Protein AF-S4PCT2-F1 (afdb_monomer_lite)

Sequence (163 aa):
MPNFVAVKIGQFPVPDKIWSVIVGDSVETFCTNFEKMLSNFESKFPCLAQELNIANYIDRWHTLLYIHEADENINMRAYDKSKVYLNHCDEYLSLEIPGLAEKRPSLIIGDKVLVTDTWSSDSPPFEGYIHAVRGNFILMKFNSLFHESYGGSDVSIQFHTSR

Secondary structure (DSSP, 8-state):
------PPPPP-PPPHHHHHHHHTTSTT-SSS-HHHHHHHHHHH-HHHHSPP-TTTHHHHHHHHHHHHHHHHHHHHHTT-EEEEPPEEETTEEEEE-TTTTT-SSPP-TT-EEEEEESS-TTSPPEEEEEEEEETTEEEEEE-HHHHHH--S--EEEEEE---

Foldseek 3Di:
DDDDDDDDDDDLPQDVLLVCLQCPPHNPPNPDCPPSSVVSCCVSQVLCVDDDDPVSPVVNVSSVVSNVVVVLQVQQQVQWDFFDWWDDDPQWTKDFAPCQVPDPPHQDWFKKKWKAAPVCPPDHTWIWTFHDDDGRMTTIHTPVVCVVPRPGHTIIMGIGDDD

InterPro domains:
  IPR049080 Helicase MOV-10-like, beta-barrel domain [PF21634] (79-151)

Structure (mmCIF, N/CA/C/O backbone):
data_AF-S4PCT2-F1
#
_entry.id   AF-S4PCT2-F1
#
loop_
_atom_site.group_PDB
_atom_site.id
_atom_site.type_symbol
_atom_site.label_atom_id
_atom_site.label_alt_id
_atom_site.label_comp_id
_atom_site.label_asym_id
_atom_site.label_entity_id
_atom_site.label_seq_id
_atom_site.pdbx_PDB_ins_code
_atom_site.Cartn_x
_atom_site.Cartn_y
_atom_site.Cartn_z
_atom_site.occupancy
_atom_site.B_iso_or_equiv
_atom_site.auth_seq_id
_atom_site.auth_comp_id
_atom_site.auth_asym_id
_atom_site.auth_atom_id
_atom_site.pdbx_PDB_model_num
ATOM 1 N N . MET A 1 1 ? -28.973 -16.099 -13.493 1.00 48.50 1 MET A N 1
ATOM 2 C CA . MET A 1 1 ? -27.735 -15.907 -12.707 1.00 48.50 1 MET A CA 1
ATOM 3 C C . MET A 1 1 ? -27.909 -14.644 -11.877 1.00 48.50 1 MET A C 1
ATOM 5 O O . MET A 1 1 ? -28.477 -13.702 -12.422 1.00 48.50 1 MET A O 1
ATOM 9 N N . PRO A 1 2 ? -27.534 -14.614 -10.588 1.00 56.34 2 PRO A N 1
ATOM 10 C CA . PRO A 1 2 ? -27.620 -13.392 -9.793 1.00 56.34 2 PRO A CA 1
ATOM 11 C C . PRO A 1 2 ? -26.683 -12.334 -10.383 1.00 56.34 2 PRO A C 1
ATOM 13 O O . PRO A 1 2 ? -25.545 -12.643 -10.732 1.00 56.34 2 PRO A O 1
ATOM 16 N N . ASN A 1 3 ? -27.175 -11.106 -10.520 1.00 64.50 3 ASN A N 1
ATOM 17 C CA . ASN A 1 3 ? -26.427 -9.990 -11.086 1.00 64.50 3 ASN A CA 1
ATOM 18 C C . ASN A 1 3 ? -25.700 -9.273 -9.938 1.00 64.50 3 ASN A C 1
ATOM 20 O O . ASN A 1 3 ? -26.247 -8.361 -9.321 1.00 64.50 3 ASN A O 1
ATOM 24 N N . PHE A 1 4 ? -24.512 -9.756 -9.571 1.00 69.81 4 PHE A N 1
ATOM 25 C CA . PHE A 1 4 ? -23.705 -9.112 -8.537 1.00 69.81 4 PHE A CA 1
ATOM 26 C C . PHE A 1 4 ? -23.084 -7.836 -9.104 1.00 69.81 4 PHE A C 1
ATOM 28 O O . PHE A 1 4 ? -22.283 -7.883 -10.034 1.00 69.81 4 PHE A O 1
ATOM 35 N N . VAL A 1 5 ? -23.460 -6.692 -8.537 1.00 68.31 5 VAL A N 1
ATOM 36 C CA . VAL A 1 5 ? -22.804 -5.413 -8.809 1.00 68.31 5 VAL A CA 1
ATOM 37 C C . VAL A 1 5 ? -21.645 -5.287 -7.831 1.00 68.31 5 VAL A C 1
ATOM 39 O O . VAL A 1 5 ? -21.854 -5.326 -6.620 1.00 68.31 5 VAL A O 1
ATOM 42 N N . ALA A 1 6 ? -20.424 -5.156 -8.345 1.00 68.06 6 ALA A N 1
ATOM 43 C CA . ALA A 1 6 ? -19.267 -4.868 -7.510 1.00 68.06 6 ALA A CA 1
ATOM 44 C C . ALA A 1 6 ? -19.451 -3.482 -6.871 1.00 68.06 6 ALA A C 1
ATOM 46 O O . ALA A 1 6 ? -19.386 -2.460 -7.554 1.00 68.06 6 ALA A O 1
ATOM 47 N N . VAL A 1 7 ? -19.717 -3.451 -5.566 1.00 68.31 7 VAL A N 1
ATOM 48 C CA . VAL A 1 7 ? -19.776 -2.211 -4.789 1.00 68.31 7 VAL A CA 1
ATOM 49 C C . VAL A 1 7 ? -18.379 -1.938 -4.257 1.00 68.31 7 VAL A C 1
ATOM 51 O O . VAL A 1 7 ? -17.846 -2.723 -3.473 1.00 68.31 7 VAL A O 1
ATOM 54 N N . LYS A 1 8 ? -17.785 -0.821 -4.682 1.00 64.06 8 LYS A N 1
ATOM 55 C CA . LYS A 1 8 ? -16.564 -0.314 -4.059 1.00 64.06 8 LYS A CA 1
ATOM 56 C C . LYS A 1 8 ? -16.913 0.193 -2.665 1.00 64.06 8 LYS A C 1
ATOM 58 O O . LYS A 1 8 ? -17.782 1.052 -2.517 1.00 64.06 8 LYS A O 1
ATOM 63 N N . ILE A 1 9 ? -16.272 -0.374 -1.650 1.00 66.75 9 ILE A N 1
ATOM 64 C CA . ILE A 1 9 ? -16.357 0.145 -0.285 1.00 66.75 9 ILE A CA 1
ATOM 65 C C . ILE A 1 9 ? -15.703 1.535 -0.304 1.00 66.75 9 ILE A C 1
ATOM 67 O O . ILE A 1 9 ? -14.671 1.713 -0.943 1.00 66.75 9 ILE A O 1
ATOM 71 N N . GLY A 1 10 ? -16.330 2.528 0.332 1.00 65.12 10 GLY A N 1
ATOM 72 C CA . GLY A 1 10 ? -15.778 3.884 0.392 1.00 65.12 10 GLY A CA 1
ATOM 73 C C . GLY A 1 10 ? -14.431 3.927 1.117 1.00 65.12 10 GLY A C 1
ATOM 74 O O . GLY A 1 10 ? -14.138 3.062 1.940 1.00 65.12 10 GLY A O 1
ATOM 75 N N . GLN A 1 11 ? -13.623 4.948 0.832 1.00 68.19 11 GLN A N 1
ATOM 76 C CA . GLN A 1 11 ? -12.374 5.179 1.557 1.00 68.19 11 GLN A CA 1
ATOM 77 C C . GLN A 1 11 ? -12.678 5.616 2.994 1.00 68.19 11 GLN A C 1
ATOM 79 O O . GLN A 1 11 ? -13.457 6.547 3.212 1.00 68.19 11 GLN A O 1
ATOM 84 N N . PHE A 1 12 ? -12.056 4.953 3.970 1.00 75.25 12 PHE A N 1
ATOM 85 C CA . PHE A 1 12 ? -12.169 5.290 5.389 1.00 75.25 12 PHE A CA 1
ATOM 86 C C . PHE A 1 12 ? -10.853 5.904 5.872 1.00 75.25 12 PHE A C 1
ATOM 88 O O . PHE A 1 12 ? -9.988 5.173 6.348 1.00 75.25 12 PHE A O 1
ATOM 95 N N . PRO A 1 13 ? -10.662 7.233 5.758 1.00 80.00 13 PRO A N 1
ATOM 96 C CA . PRO A 1 13 ? -9.418 7.860 6.184 1.00 80.00 13 PRO A CA 1
ATOM 97 C C . PRO A 1 13 ? -9.186 7.581 7.669 1.00 80.00 13 PRO A C 1
ATOM 99 O O . PRO A 1 13 ? -9.999 7.949 8.520 1.00 80.00 13 PRO A O 1
ATOM 102 N N . VAL A 1 14 ? -8.081 6.899 7.962 1.00 84.25 14 VAL A N 1
ATOM 103 C CA . VAL A 1 14 ? -7.721 6.490 9.318 1.00 84.25 14 VAL A CA 1
ATOM 104 C C . VAL A 1 14 ? -7.437 7.737 10.161 1.00 84.25 14 VAL A C 1
ATOM 106 O O . VAL A 1 14 ? -6.519 8.489 9.830 1.00 84.25 14 VAL A O 1
ATOM 109 N N . PRO A 1 15 ? -8.177 7.970 11.260 1.00 87.50 15 PRO A N 1
ATOM 110 C CA . PRO A 1 15 ? -7.944 9.120 12.126 1.00 87.50 15 PRO A CA 1
ATOM 111 C C . PRO A 1 15 ? -6.572 9.073 12.815 1.00 87.50 15 PRO A C 1
ATOM 113 O O . PRO A 1 15 ? -6.160 8.013 13.288 1.00 87.50 15 PRO A O 1
ATOM 116 N N . ASP A 1 16 ? -5.933 10.229 13.019 1.00 86.38 16 ASP A N 1
ATOM 117 C CA . ASP A 1 16 ? -4.607 10.348 13.665 1.00 86.38 16 ASP A CA 1
ATOM 118 C C . ASP A 1 16 ? -4.523 9.663 15.034 1.00 86.38 16 ASP A C 1
ATOM 120 O O . ASP A 1 16 ? -3.498 9.099 15.410 1.00 86.38 16 ASP A O 1
ATOM 124 N N . LYS A 1 17 ? -5.630 9.653 15.785 1.00 86.19 17 LYS A N 1
ATOM 125 C CA . LYS A 1 17 ? -5.720 8.948 17.070 1.00 86.19 17 LYS A CA 1
ATOM 126 C C . LYS A 1 17 ? -5.415 7.450 16.947 1.00 86.19 17 LYS A C 1
ATOM 128 O O . LYS A 1 17 ? -4.801 6.906 17.859 1.00 86.19 17 LYS A O 1
ATOM 133 N N . ILE A 1 18 ? -5.799 6.807 15.842 1.00 85.88 18 ILE A N 1
ATOM 134 C CA . ILE A 1 18 ? -5.513 5.393 15.563 1.00 85.88 18 ILE A CA 1
ATOM 135 C C . ILE A 1 18 ? -4.027 5.240 15.233 1.00 85.88 18 ILE A C 1
ATOM 137 O O . ILE A 1 18 ? -3.341 4.459 15.889 1.00 85.88 18 ILE A O 1
ATOM 141 N N . TRP A 1 19 ? -3.496 6.068 14.326 1.00 85.12 19 TRP A N 1
ATOM 142 C CA . TRP A 1 19 ? -2.068 6.071 13.986 1.00 85.12 19 TRP A CA 1
ATOM 143 C C . TRP A 1 19 ? -1.166 6.291 15.199 1.00 85.12 19 TRP A C 1
ATOM 145 O O . TRP A 1 19 ? -0.174 5.587 15.352 1.00 85.12 19 TRP A O 1
ATOM 155 N N . SER A 1 20 ? -1.545 7.189 16.112 1.00 84.12 20 SER A N 1
ATOM 156 C CA . SER A 1 20 ? -0.783 7.454 17.339 1.00 84.12 20 SER A CA 1
ATOM 157 C C . SER A 1 20 ? -0.649 6.229 18.249 1.00 84.12 20 SER A C 1
ATOM 159 O O . SER A 1 20 ? 0.315 6.119 18.999 1.00 84.12 20 SER A O 1
ATOM 161 N N . VAL A 1 21 ? -1.628 5.318 18.225 1.00 83.88 21 VAL A N 1
ATOM 162 C CA . VAL A 1 21 ? -1.573 4.073 19.006 1.00 83.88 21 VAL A CA 1
ATOM 163 C C . VAL A 1 21 ? -0.729 3.030 18.292 1.00 83.88 21 VAL A C 1
ATOM 165 O O . VAL A 1 21 ? 0.026 2.313 18.942 1.00 83.88 21 VAL A O 1
ATOM 168 N N . ILE A 1 22 ? -0.861 2.963 16.969 1.00 79.31 22 ILE A N 1
ATOM 169 C CA . ILE A 1 22 ? -0.212 1.961 16.130 1.00 79.31 22 ILE A CA 1
ATOM 170 C C . ILE A 1 22 ? 1.294 2.225 15.988 1.00 79.31 22 ILE A C 1
ATOM 172 O O . ILE A 1 22 ? 2.093 1.312 16.161 1.00 79.31 22 ILE A O 1
ATOM 176 N N . VAL A 1 23 ? 1.688 3.466 15.694 1.00 75.50 23 VAL A N 1
ATOM 177 C CA . VAL A 1 23 ? 3.097 3.851 15.493 1.00 75.50 23 VAL A CA 1
ATOM 178 C C . VAL A 1 23 ? 3.848 3.943 16.828 1.00 75.50 23 VAL A C 1
ATOM 180 O O . VAL A 1 23 ? 5.052 3.706 16.877 1.00 75.50 23 VAL A O 1
ATOM 183 N N . GLY A 1 24 ? 3.143 4.241 17.927 1.00 68.00 24 GLY A N 1
ATOM 184 C CA . GLY A 1 24 ? 3.758 4.473 19.235 1.00 68.00 24 GLY A CA 1
ATOM 185 C C . GLY A 1 24 ? 4.787 5.616 19.217 1.00 68.00 24 GLY A C 1
ATOM 186 O O . GLY A 1 24 ? 4.738 6.490 18.356 1.00 68.00 24 GLY A O 1
ATOM 187 N N . ASP A 1 25 ? 5.730 5.594 20.167 1.00 59.50 25 ASP A N 1
ATOM 188 C CA . ASP A 1 25 ? 6.818 6.586 20.287 1.00 59.50 25 ASP A CA 1
ATOM 189 C C . ASP A 1 25 ? 8.097 6.196 19.509 1.00 59.50 25 ASP A C 1
ATOM 191 O O . ASP A 1 25 ? 9.062 6.960 19.476 1.00 59.50 25 ASP A O 1
ATOM 195 N N . SER A 1 26 ? 8.153 5.004 18.897 1.00 55.12 26 SER A N 1
ATOM 196 C CA . SER A 1 26 ? 9.326 4.540 18.144 1.00 55.12 26 SER A CA 1
ATOM 197 C C . SER A 1 26 ? 8.960 3.614 16.981 1.00 55.12 26 SER A C 1
ATOM 199 O O . SER A 1 26 ? 8.146 2.700 17.105 1.00 55.12 26 SER A O 1
ATOM 201 N N . VAL A 1 27 ? 9.648 3.820 15.855 1.00 52.06 27 VAL A N 1
ATOM 202 C CA . VAL A 1 27 ? 9.441 3.138 14.562 1.00 52.06 27 VAL A CA 1
ATOM 203 C C . VAL A 1 27 ? 9.698 1.616 14.631 1.00 52.06 27 VAL A C 1
ATOM 205 O O . VAL A 1 27 ? 9.264 0.874 13.757 1.00 52.06 27 VAL A O 1
ATOM 208 N N . GLU A 1 28 ? 10.342 1.117 15.693 1.00 49.44 28 GLU A N 1
ATOM 209 C CA . GLU A 1 28 ? 10.710 -0.301 15.870 1.00 49.44 28 GLU A CA 1
ATOM 210 C C . GLU A 1 28 ? 9.684 -1.154 16.650 1.00 49.44 28 GLU A C 1
ATOM 212 O O . GLU A 1 28 ? 9.893 -2.354 16.834 1.00 49.44 28 GLU A O 1
ATOM 217 N N . THR A 1 29 ? 8.556 -0.596 17.103 1.00 49.78 29 THR A N 1
ATOM 218 C CA . THR A 1 29 ? 7.624 -1.317 18.006 1.00 49.78 29 THR A CA 1
ATOM 219 C C . THR A 1 29 ? 6.482 -2.044 17.282 1.00 49.78 29 THR A C 1
ATOM 221 O O . THR A 1 29 ? 5.511 -2.459 17.908 1.00 49.78 29 THR A O 1
ATOM 224 N N . PHE A 1 30 ? 6.566 -2.244 15.967 1.00 52.22 30 PHE A N 1
ATOM 225 C CA . PHE A 1 30 ? 5.407 -2.722 15.205 1.00 52.22 30 PHE A CA 1
ATOM 226 C C . PHE A 1 30 ? 4.967 -4.164 15.511 1.00 52.22 30 PHE A C 1
ATOM 228 O O . PHE A 1 30 ? 3.820 -4.518 15.261 1.00 52.22 30 PHE A O 1
ATOM 235 N N . CYS A 1 31 ? 5.840 -4.990 16.101 1.00 51.91 31 CYS A N 1
ATOM 236 C CA . CYS A 1 31 ? 5.538 -6.409 16.336 1.00 51.91 31 CYS A CA 1
ATOM 237 C C . CYS A 1 31 ? 5.892 -6.930 17.735 1.00 51.91 31 CYS A C 1
ATOM 239 O O . CYS A 1 31 ? 5.535 -8.057 18.067 1.00 51.91 31 CYS A O 1
ATOM 241 N N . THR A 1 32 ? 6.610 -6.174 18.568 1.00 54.72 32 THR A N 1
ATOM 242 C CA . THR A 1 32 ? 7.230 -6.757 19.772 1.00 54.72 32 THR A CA 1
ATOM 243 C C . THR A 1 32 ? 6.342 -6.754 21.009 1.00 54.72 32 THR A C 1
ATOM 245 O O . THR A 1 32 ? 6.689 -7.421 21.981 1.00 54.72 32 THR A O 1
ATOM 248 N N . ASN A 1 33 ? 5.193 -6.065 21.010 1.00 71.25 33 ASN A N 1
ATOM 249 C CA . ASN A 1 33 ? 4.323 -6.074 22.187 1.00 71.25 33 ASN A CA 1
ATOM 250 C C . ASN A 1 33 ? 2.829 -5.882 21.865 1.00 71.25 33 ASN A C 1
ATOM 252 O O . ASN A 1 33 ? 2.238 -4.848 22.184 1.00 71.25 33 ASN A O 1
ATOM 256 N N . PHE A 1 34 ? 2.215 -6.893 21.239 1.00 74.62 34 PHE A N 1
ATOM 257 C CA . PHE A 1 34 ? 0.768 -6.946 20.971 1.00 74.62 34 PHE A CA 1
ATOM 258 C C . PHE A 1 34 ? -0.070 -6.609 22.217 1.00 74.62 34 PHE A C 1
ATOM 260 O O . PHE A 1 34 ? -1.036 -5.860 22.124 1.00 74.62 34 PHE A O 1
ATOM 267 N N . GLU A 1 35 ? 0.344 -7.071 23.399 1.00 79.06 35 GLU A N 1
ATOM 268 C CA . GLU A 1 35 ? -0.334 -6.786 24.673 1.00 79.06 35 GLU A CA 1
ATOM 269 C C . GLU A 1 35 ? -0.308 -5.291 25.037 1.00 79.06 35 GLU A C 1
ATOM 271 O O . GLU A 1 35 ? -1.305 -4.719 25.487 1.00 79.06 35 GLU A O 1
ATOM 276 N N . LYS A 1 36 ? 0.817 -4.611 24.788 1.00 78.94 36 LYS A N 1
ATOM 277 C CA . LYS A 1 36 ? 0.930 -3.159 24.991 1.00 78.94 36 LYS A CA 1
ATOM 278 C C . LYS A 1 36 ? 0.078 -2.384 23.985 1.00 78.94 36 LYS A C 1
ATOM 280 O O . LYS A 1 36 ? -0.557 -1.398 24.347 1.00 78.94 36 LYS A O 1
ATOM 285 N N . MET A 1 37 ? 0.044 -2.827 22.731 1.00 79.62 37 MET A N 1
ATOM 286 C CA . MET A 1 37 ? -0.807 -2.218 21.706 1.00 79.62 37 MET A CA 1
ATOM 287 C C . MET A 1 37 ? -2.288 -2.372 22.073 1.00 79.62 37 MET A C 1
ATOM 289 O O . MET A 1 37 ? -3.028 -1.389 22.061 1.00 79.62 37 MET A O 1
ATOM 293 N N . LEU A 1 38 ? -2.701 -3.580 22.467 1.00 82.44 38 LEU A N 1
ATOM 294 C CA . LEU A 1 38 ? -4.072 -3.885 22.860 1.00 82.44 38 LEU A CA 1
ATOM 295 C C . LEU A 1 38 ? -4.504 -3.051 24.071 1.00 82.44 38 LEU A C 1
ATOM 297 O O . LEU A 1 38 ? -5.539 -2.393 24.012 1.00 82.44 38 LEU A O 1
ATOM 301 N N . SER A 1 39 ? -3.677 -2.978 25.116 1.00 83.75 39 SER A N 1
ATOM 302 C CA . SER A 1 39 ? -3.986 -2.157 26.297 1.00 83.75 39 SER A CA 1
ATOM 303 C C . SER A 1 39 ? -4.064 -0.655 25.977 1.00 83.75 39 SER A C 1
ATOM 305 O O . SER A 1 39 ? -4.932 0.046 26.502 1.00 83.75 39 SER A O 1
ATOM 307 N N . ASN A 1 40 ? -3.236 -0.146 25.055 1.00 85.06 40 ASN A N 1
ATOM 308 C CA . ASN A 1 40 ? -3.355 1.230 24.563 1.00 85.06 40 ASN A CA 1
ATOM 309 C C . ASN A 1 40 ? -4.673 1.467 23.807 1.00 85.06 40 ASN A C 1
ATOM 311 O O . ASN A 1 40 ? -5.285 2.529 23.962 1.00 85.06 40 ASN A O 1
ATOM 315 N N . PHE A 1 41 ? -5.114 0.500 22.996 1.00 87.06 41 PHE A N 1
ATOM 316 C CA . PHE A 1 41 ? -6.396 0.579 22.297 1.00 87.06 41 PHE A CA 1
ATOM 317 C C . PHE A 1 41 ? -7.576 0.534 23.259 1.00 87.06 41 PHE A C 1
ATOM 319 O O . PHE A 1 41 ? -8.465 1.369 23.137 1.00 87.06 41 PHE A O 1
ATOM 326 N N . GLU A 1 42 ? -7.575 -0.367 24.236 1.00 86.81 42 GLU A N 1
ATOM 327 C CA . GLU A 1 42 ? -8.637 -0.448 25.245 1.00 86.81 42 GLU A CA 1
ATOM 328 C C . GLU A 1 42 ? -8.733 0.839 26.076 1.00 86.81 42 GLU A C 1
ATOM 330 O O . GLU A 1 42 ? -9.832 1.331 26.334 1.00 86.81 42 GLU A O 1
ATOM 335 N N . SER A 1 43 ? -7.586 1.431 26.426 1.00 87.06 43 SER A N 1
ATOM 336 C CA . SER A 1 43 ? -7.512 2.695 27.166 1.00 87.06 43 SER A CA 1
ATOM 337 C C . SER A 1 43 ? -8.039 3.889 26.357 1.00 87.06 43 SER A C 1
ATOM 339 O O . SER A 1 43 ? -8.841 4.679 26.859 1.00 87.06 43 SER A O 1
ATOM 341 N N . LYS A 1 44 ? -7.630 4.031 25.086 1.00 87.19 44 LYS A N 1
ATOM 342 C CA . LYS A 1 44 ? -8.050 5.166 24.239 1.00 87.19 44 LYS A CA 1
ATOM 343 C C . LYS A 1 44 ? -9.418 4.975 23.576 1.00 87.19 44 LYS A C 1
ATOM 345 O O . LYS A 1 44 ? -10.054 5.966 23.217 1.00 87.19 44 LYS A O 1
ATOM 350 N N . PHE A 1 45 ? -9.872 3.734 23.405 1.00 89.62 45 PHE A N 1
ATOM 351 C CA . PHE A 1 45 ? -11.123 3.376 22.732 1.00 89.62 45 PHE A CA 1
ATOM 352 C C . PHE A 1 45 ? -11.945 2.396 23.584 1.00 89.62 45 PHE A C 1
ATOM 354 O O . PHE A 1 45 ? -12.018 1.202 23.278 1.00 89.62 45 PHE A O 1
ATOM 361 N N . PRO A 1 46 ? -12.653 2.893 24.617 1.00 88.75 46 PRO A N 1
ATOM 362 C CA . PRO A 1 46 ? -13.458 2.051 25.506 1.00 88.75 46 PRO A CA 1
ATOM 363 C C . PRO A 1 46 ? -14.532 1.215 24.789 1.00 88.75 46 PRO A C 1
ATOM 365 O O . PRO A 1 46 ? -14.937 0.168 25.290 1.00 88.75 46 PRO A O 1
ATOM 368 N N . CYS A 1 47 ? -14.979 1.635 23.597 1.00 89.12 47 CYS A N 1
ATOM 369 C CA . CYS A 1 47 ? -15.943 0.898 22.772 1.00 89.12 47 CYS A CA 1
ATOM 370 C C . CYS A 1 47 ? -15.449 -0.498 22.342 1.00 89.12 47 CYS A C 1
ATOM 372 O O . CYS A 1 47 ? -16.270 -1.364 22.025 1.00 89.12 47 CYS A O 1
ATOM 374 N N . LEU A 1 48 ? -14.130 -0.734 22.346 1.00 89.25 48 LEU A N 1
ATOM 375 C CA . LEU A 1 48 ? -13.529 -2.034 22.038 1.00 89.25 48 LEU A CA 1
ATOM 376 C C . LEU A 1 48 ? -13.587 -3.004 23.230 1.00 89.25 48 LEU A C 1
ATOM 378 O O . LEU A 1 48 ? -13.803 -4.198 23.022 1.00 89.25 48 LEU A O 1
ATOM 382 N N . ALA A 1 49 ? -13.452 -2.492 24.458 1.00 88.81 49 ALA A N 1
ATOM 383 C CA . ALA A 1 49 ? -13.429 -3.291 25.687 1.00 88.81 49 ALA A CA 1
ATOM 384 C C . ALA A 1 49 ? -14.832 -3.600 26.246 1.00 88.81 49 ALA A C 1
ATOM 386 O O . ALA A 1 49 ? -15.031 -4.601 26.928 1.00 88.81 49 ALA A O 1
ATOM 387 N N . GLN A 1 50 ? -15.820 -2.745 25.969 1.00 89.75 50 GLN A N 1
ATOM 388 C CA . GLN A 1 50 ? -17.203 -2.936 26.419 1.00 89.75 50 GLN A CA 1
ATOM 389 C C . GLN A 1 50 ? -17.918 -4.058 25.651 1.00 89.75 50 GLN A C 1
ATOM 391 O O . GLN A 1 50 ? -17.547 -4.382 24.525 1.00 89.75 50 GLN A O 1
ATOM 396 N N . GLU A 1 51 ? -18.994 -4.617 26.208 1.00 91.88 51 GLU A N 1
ATOM 397 C CA . GLU A 1 51 ? -19.878 -5.511 25.449 1.00 91.88 51 GLU A CA 1
ATOM 398 C C . GLU A 1 51 ? -20.594 -4.753 24.322 1.00 91.88 51 GLU A C 1
ATOM 400 O O . GLU A 1 51 ? -21.013 -3.602 24.489 1.00 91.88 51 GLU A O 1
ATOM 405 N N . LEU A 1 52 ? -20.739 -5.401 23.162 1.00 91.12 52 LEU A N 1
ATOM 406 C CA . LEU A 1 52 ? -21.398 -4.816 21.997 1.00 91.12 52 LEU A CA 1
ATOM 407 C C . LEU A 1 52 ? -22.887 -4.591 22.282 1.00 91.12 52 LEU A C 1
ATOM 409 O O . LEU A 1 52 ? -23.630 -5.523 22.581 1.00 91.12 52 LEU A O 1
ATOM 413 N N . ASN A 1 53 ? -23.332 -3.353 22.125 1.00 92.44 53 ASN A N 1
ATOM 414 C CA . ASN A 1 53 ? -24.723 -2.947 22.238 1.00 92.44 53 ASN A CA 1
ATOM 415 C C . ASN A 1 53 ? -25.056 -1.909 21.157 1.00 92.44 53 ASN A C 1
ATOM 417 O O . ASN A 1 53 ? -24.184 -1.418 20.445 1.00 92.44 53 ASN A O 1
ATOM 421 N N . ILE A 1 54 ? -26.335 -1.562 21.024 1.00 93.38 54 ILE A N 1
ATOM 422 C CA . ILE A 1 54 ? -26.802 -0.647 19.971 1.00 93.38 54 ILE A CA 1
ATOM 423 C C . ILE A 1 54 ? -26.138 0.736 20.083 1.00 93.38 54 ILE A C 1
ATOM 425 O O . ILE A 1 54 ? -25.858 1.354 19.060 1.00 93.38 54 ILE A O 1
ATOM 429 N N . ALA A 1 55 ? -25.844 1.205 21.300 1.00 92.19 55 ALA A N 1
ATOM 430 C CA . ALA A 1 55 ? -25.249 2.520 21.520 1.00 92.19 55 ALA A CA 1
ATOM 431 C C . ALA A 1 55 ? -23.762 2.579 21.134 1.00 92.19 55 ALA A C 1
ATOM 433 O O . ALA A 1 55 ? -23.316 3.618 20.663 1.00 92.19 55 ALA A O 1
ATOM 434 N N . ASN A 1 56 ? -23.005 1.483 21.285 1.00 92.00 56 ASN A N 1
ATOM 435 C CA . ASN A 1 56 ? -21.581 1.434 20.922 1.00 92.00 56 ASN A CA 1
ATOM 436 C C . ASN A 1 56 ? -21.291 0.718 19.592 1.00 92.00 56 ASN A C 1
ATOM 438 O O . ASN A 1 56 ? -20.131 0.635 19.191 1.00 92.00 56 ASN A O 1
ATOM 442 N N . TYR A 1 57 ? -22.322 0.226 18.896 1.00 92.62 57 TYR A N 1
ATOM 443 C CA . TYR A 1 57 ? -22.180 -0.519 17.645 1.00 92.62 57 TYR A CA 1
ATOM 444 C C . TYR A 1 57 ? -21.384 0.261 16.597 1.00 92.62 57 TYR A C 1
ATOM 446 O O . TYR A 1 57 ? -20.383 -0.238 16.084 1.00 92.62 57 TYR A O 1
ATOM 454 N N . ILE A 1 58 ? -21.808 1.494 16.304 1.00 91.38 58 ILE A N 1
ATOM 455 C CA . ILE A 1 58 ? -21.172 2.340 15.287 1.00 91.38 58 ILE A CA 1
ATOM 456 C C . ILE A 1 58 ? -19.716 2.596 15.680 1.00 91.38 58 ILE A C 1
ATOM 458 O O . ILE A 1 58 ? -18.808 2.278 14.916 1.00 91.38 58 ILE A O 1
ATOM 462 N N . ASP A 1 59 ? -19.478 3.086 16.895 1.00 90.81 59 ASP A N 1
ATOM 463 C CA . ASP A 1 59 ? -18.134 3.446 17.344 1.00 90.81 59 ASP A CA 1
ATOM 464 C C . ASP A 1 59 ? -17.178 2.254 17.358 1.00 90.81 59 ASP A C 1
ATOM 466 O O . ASP A 1 59 ? -16.021 2.389 16.950 1.00 90.81 59 ASP A O 1
ATOM 470 N N . ARG A 1 60 ? -17.644 1.075 17.785 1.00 92.06 60 ARG A N 1
ATOM 471 C CA . ARG A 1 60 ? -16.827 -0.142 17.802 1.00 92.06 60 ARG A CA 1
ATOM 472 C C . ARG A 1 60 ? -16.451 -0.566 16.385 1.00 92.06 60 ARG A C 1
ATOM 474 O O . ARG A 1 60 ? -15.269 -0.749 16.106 1.00 92.06 60 ARG A O 1
ATOM 481 N N . TRP A 1 61 ? -17.428 -0.697 15.487 1.00 91.25 61 TRP A N 1
ATOM 482 C CA . TRP A 1 61 ? -17.172 -1.165 14.122 1.00 91.25 61 TRP A CA 1
ATOM 483 C C . TRP A 1 61 ? -16.374 -0.162 13.291 1.00 91.25 61 TRP A C 1
ATOM 485 O O . TRP A 1 61 ? -15.479 -0.580 12.561 1.00 91.25 61 TRP A O 1
ATOM 495 N N . HIS A 1 62 ? -16.611 1.143 13.445 1.00 91.12 62 HIS A N 1
ATOM 496 C CA . HIS A 1 62 ? -15.767 2.162 12.816 1.00 91.12 62 HIS A CA 1
ATOM 497 C C . HIS A 1 62 ? -14.331 2.103 13.343 1.00 91.12 62 HIS A C 1
ATOM 499 O O . HIS A 1 62 ? -13.395 2.169 12.554 1.00 91.12 62 HIS A O 1
ATOM 505 N N . THR A 1 63 ? -14.139 1.932 14.655 1.00 90.94 63 THR A N 1
ATOM 506 C CA . THR A 1 63 ? -12.792 1.802 15.233 1.00 90.94 63 THR A CA 1
ATOM 507 C C . THR A 1 63 ? -12.068 0.576 14.679 1.00 90.94 63 THR A C 1
ATOM 509 O O . THR A 1 63 ? -10.924 0.697 14.248 1.00 90.94 63 THR A O 1
ATOM 512 N N . LEU A 1 64 ? -12.738 -0.579 14.613 1.00 90.62 64 LEU A N 1
ATOM 513 C CA . LEU A 1 64 ? -12.181 -1.797 14.014 1.00 90.62 64 LEU A CA 1
ATOM 514 C C . LEU A 1 64 ? -11.861 -1.621 12.523 1.00 90.62 64 LEU A C 1
ATOM 516 O O . LEU A 1 64 ? -10.807 -2.066 12.076 1.00 90.62 64 LEU A O 1
ATOM 520 N N . LEU A 1 65 ? -12.726 -0.934 11.770 1.00 90.88 65 LEU A N 1
ATOM 521 C CA . LEU A 1 65 ? -12.468 -0.595 10.369 1.00 90.88 65 LEU A CA 1
ATOM 522 C C . LEU A 1 65 ? -11.220 0.277 10.218 1.00 90.88 65 LEU A C 1
ATOM 524 O O . LEU A 1 65 ? -10.385 -0.020 9.373 1.00 90.88 65 LEU A O 1
ATOM 528 N N . TYR A 1 66 ? -11.047 1.307 11.050 1.00 90.44 66 TYR A N 1
ATOM 529 C CA . TYR A 1 66 ? -9.849 2.148 10.993 1.00 90.44 66 TYR A CA 1
ATOM 530 C C . TYR A 1 66 ? -8.572 1.383 11.350 1.00 90.44 66 TYR A C 1
ATOM 532 O O . TYR A 1 66 ? -7.531 1.638 10.752 1.00 90.44 66 TYR A O 1
ATOM 540 N N . ILE A 1 67 ? -8.637 0.455 12.311 1.00 87.88 67 ILE A N 1
ATOM 541 C CA . ILE A 1 67 ? -7.498 -0.406 12.662 1.00 87.88 67 ILE A CA 1
ATOM 542 C C . ILE A 1 67 ? -7.119 -1.289 11.470 1.00 87.88 67 ILE A C 1
ATOM 544 O O . ILE A 1 67 ? -5.946 -1.366 11.117 1.00 87.88 67 ILE A O 1
ATOM 548 N N . HIS A 1 68 ? -8.108 -1.913 10.831 1.00 87.31 68 HIS A N 1
ATOM 549 C CA . HIS A 1 68 ? -7.894 -2.733 9.643 1.00 87.31 68 HIS A CA 1
ATOM 550 C C . HIS A 1 68 ? -7.303 -1.920 8.484 1.00 87.31 68 HIS A C 1
ATOM 552 O O . HIS A 1 68 ? -6.322 -2.331 7.877 1.00 87.31 68 HIS A O 1
ATOM 558 N N . GLU A 1 69 ? -7.858 -0.742 8.207 1.00 86.44 69 GLU A N 1
ATOM 559 C CA . GLU A 1 69 ? -7.361 0.144 7.152 1.00 86.44 69 GLU A CA 1
ATOM 560 C C . GLU A 1 69 ? -5.917 0.598 7.422 1.00 86.44 69 GLU A C 1
ATOM 562 O O . GLU A 1 69 ? -5.106 0.708 6.503 1.00 86.44 69 GLU A O 1
ATOM 567 N N . ALA A 1 70 ? -5.561 0.841 8.686 1.00 85.50 70 ALA A N 1
ATOM 568 C CA . ALA A 1 70 ? -4.187 1.150 9.048 1.00 85.50 70 ALA A CA 1
ATOM 569 C C . ALA A 1 70 ? -3.262 -0.033 8.741 1.00 85.50 70 ALA A C 1
ATOM 571 O O . ALA A 1 70 ? -2.276 0.152 8.028 1.00 85.50 70 ALA A O 1
ATOM 572 N N . ASP A 1 71 ? -3.603 -1.231 9.230 1.00 83.94 71 ASP A N 1
ATOM 573 C CA . ASP A 1 71 ? -2.835 -2.464 9.013 1.00 83.94 71 ASP A CA 1
ATOM 574 C C . ASP A 1 71 ? -2.612 -2.745 7.521 1.00 83.94 71 ASP A C 1
ATOM 576 O O . ASP A 1 71 ? -1.483 -2.981 7.091 1.00 83.94 71 ASP A O 1
ATOM 580 N N . GLU A 1 72 ? -3.654 -2.614 6.698 1.00 82.62 72 GLU A N 1
ATOM 581 C CA . GLU A 1 72 ? -3.526 -2.740 5.245 1.00 82.62 72 GLU A CA 1
ATOM 582 C C . GLU A 1 72 ? -2.551 -1.720 4.655 1.00 82.62 72 GLU A C 1
ATOM 584 O O . GLU A 1 72 ? -1.695 -2.088 3.847 1.00 82.62 72 GLU A O 1
ATOM 589 N N . ASN A 1 73 ? -2.636 -0.455 5.078 1.00 82.38 73 ASN A N 1
ATOM 590 C CA . ASN A 1 73 ? -1.717 0.585 4.624 1.00 82.38 73 ASN A CA 1
ATOM 591 C C . ASN A 1 73 ? -0.265 0.257 4.987 1.00 82.38 73 ASN A C 1
ATOM 593 O O . ASN A 1 73 ? 0.613 0.409 4.142 1.00 82.38 73 ASN A O 1
ATOM 597 N N . ILE A 1 74 ? -0.001 -0.220 6.203 1.00 81.75 74 ILE A N 1
ATOM 598 C CA . ILE A 1 74 ? 1.351 -0.585 6.657 1.00 81.75 74 ILE A CA 1
ATOM 599 C C . ILE A 1 74 ? 1.873 -1.791 5.886 1.00 81.75 74 ILE A C 1
ATOM 601 O O . ILE A 1 74 ? 2.992 -1.764 5.372 1.00 81.75 74 ILE A O 1
ATOM 605 N N . ASN A 1 75 ? 1.057 -2.835 5.763 1.00 82.00 75 ASN A N 1
ATOM 606 C CA . ASN A 1 75 ? 1.455 -4.045 5.063 1.00 82.00 75 ASN A CA 1
ATOM 607 C C . ASN A 1 75 ? 1.690 -3.777 3.568 1.00 82.00 75 ASN A C 1
ATOM 609 O O . ASN A 1 75 ? 2.579 -4.382 2.973 1.00 82.00 75 ASN A O 1
ATOM 613 N N . MET A 1 76 ? 0.976 -2.820 2.966 1.00 83.94 76 MET A N 1
ATOM 614 C CA . MET A 1 76 ? 1.253 -2.364 1.600 1.00 83.94 76 MET A CA 1
ATOM 615 C C . MET A 1 76 ? 2.615 -1.674 1.472 1.00 83.94 76 MET A C 1
ATOM 617 O O . MET A 1 76 ? 3.310 -1.895 0.479 1.00 83.94 76 MET A O 1
ATOM 621 N N . ARG A 1 77 ? 3.065 -0.929 2.492 1.00 83.81 77 ARG A N 1
ATOM 622 C CA . ARG A 1 77 ? 4.423 -0.346 2.510 1.00 83.81 77 ARG A CA 1
ATOM 623 C C . ARG A 1 77 ? 5.531 -1.384 2.582 1.00 83.81 77 ARG A C 1
ATOM 625 O O . ARG A 1 77 ? 6.658 -1.077 2.208 1.00 83.81 77 ARG A O 1
ATOM 632 N N . ALA A 1 78 ? 5.241 -2.625 2.976 1.00 82.56 78 ALA A N 1
ATOM 633 C CA . ALA A 1 78 ? 6.225 -3.707 2.921 1.00 82.56 78 ALA A CA 1
ATOM 634 C C . ALA A 1 78 ? 6.661 -4.053 1.481 1.00 82.56 78 ALA A C 1
ATOM 636 O O . ALA A 1 78 ? 7.684 -4.722 1.290 1.00 82.56 78 ALA A O 1
ATOM 637 N N . TYR A 1 79 ? 5.904 -3.612 0.470 1.00 85.44 79 TYR A N 1
ATOM 638 C CA . TYR A 1 79 ? 6.276 -3.735 -0.939 1.00 85.44 79 TYR A CA 1
ATOM 639 C C . TYR A 1 79 ? 7.102 -2.566 -1.461 1.00 85.44 79 TYR A C 1
ATOM 641 O O . TYR A 1 79 ? 7.625 -2.682 -2.568 1.00 85.44 79 TYR A O 1
ATOM 649 N N . ASP A 1 80 ? 7.247 -1.476 -0.704 1.00 89.19 80 ASP A N 1
ATOM 650 C CA . ASP A 1 80 ? 8.032 -0.326 -1.140 1.00 89.19 80 ASP A CA 1
ATOM 651 C C . ASP A 1 80 ? 9.486 -0.761 -1.384 1.00 89.19 80 ASP A C 1
ATOM 653 O O . ASP A 1 80 ? 10.104 -1.502 -0.607 1.00 89.19 80 ASP A O 1
ATOM 657 N N . LYS A 1 81 ? 10.034 -0.334 -2.520 1.00 88.88 81 LYS A N 1
ATOM 658 C CA . LYS A 1 81 ? 11.378 -0.704 -2.968 1.00 88.88 81 LYS A CA 1
ATOM 659 C C . LYS A 1 81 ? 12.151 0.547 -3.314 1.00 88.88 81 LYS A C 1
ATOM 661 O O . LYS A 1 81 ? 11.673 1.371 -4.079 1.00 88.88 81 LYS A O 1
ATOM 666 N N . SER A 1 82 ? 13.368 0.662 -2.807 1.00 89.31 82 SER A N 1
ATOM 667 C CA . SER A 1 82 ? 14.312 1.692 -3.229 1.00 89.31 82 SER A CA 1
ATOM 668 C C . SER A 1 82 ? 15.403 1.075 -4.096 1.00 89.31 82 SER A C 1
ATOM 670 O O . SER A 1 82 ? 15.749 -0.095 -3.923 1.00 89.31 82 SER A O 1
ATOM 672 N N . LYS A 1 83 ? 15.949 1.875 -5.017 1.00 88.31 83 LYS A N 1
ATOM 673 C CA . LYS A 1 83 ? 17.043 1.484 -5.917 1.00 88.31 83 LYS A CA 1
ATOM 674 C C . LYS A 1 83 ? 16.727 0.235 -6.743 1.00 88.31 83 LYS A C 1
ATOM 676 O O . LYS A 1 83 ? 17.457 -0.754 -6.708 1.00 88.31 83 LYS A O 1
ATOM 681 N N . VAL A 1 84 ? 15.598 0.273 -7.440 1.00 90.75 84 VAL A N 1
ATOM 682 C CA . VAL A 1 84 ? 15.187 -0.785 -8.366 1.00 90.75 84 VAL A CA 1
ATOM 683 C C . VAL A 1 84 ? 15.141 -0.254 -9.787 1.00 90.75 84 VAL A C 1
ATOM 685 O O . VAL A 1 84 ? 14.822 0.910 -10.010 1.00 90.75 84 VAL A O 1
ATOM 688 N N . TYR A 1 85 ? 15.427 -1.127 -10.745 1.00 90.69 85 TYR A N 1
ATOM 689 C CA . TYR A 1 85 ? 15.242 -0.845 -12.159 1.00 90.69 85 TYR A CA 1
ATOM 690 C C . TYR A 1 85 ? 13.904 -1.421 -12.629 1.00 90.69 85 TYR A C 1
ATOM 692 O O . TYR A 1 85 ? 13.438 -2.457 -12.144 1.00 90.69 85 TYR A O 1
ATOM 700 N N . LEU A 1 86 ? 13.281 -0.735 -13.579 1.00 91.94 86 LEU A N 1
ATOM 701 C CA . LEU A 1 86 ? 12.071 -1.176 -14.254 1.00 91.94 86 LEU A CA 1
ATOM 702 C C . LEU A 1 86 ? 12.451 -1.737 -15.623 1.00 91.94 86 LEU A C 1
ATOM 704 O O . LEU A 1 86 ? 13.254 -1.150 -16.345 1.00 91.94 86 LEU A O 1
ATOM 708 N N . ASN A 1 87 ? 11.858 -2.865 -16.005 1.00 91.25 87 ASN A N 1
ATOM 709 C CA . ASN A 1 87 ? 12.093 -3.452 -17.321 1.00 91.25 87 ASN A CA 1
ATOM 710 C C . ASN A 1 87 ? 10.979 -3.039 -18.280 1.00 91.25 87 ASN A C 1
ATOM 712 O O . ASN A 1 87 ? 9.800 -3.251 -17.980 1.00 91.25 87 ASN A O 1
ATOM 716 N N . HIS A 1 88 ? 11.343 -2.510 -19.447 1.00 90.31 88 HIS A N 1
ATOM 717 C CA . HIS A 1 88 ? 10.382 -2.268 -20.521 1.00 90.31 88 HIS A CA 1
ATOM 718 C C . HIS A 1 88 ? 9.797 -3.595 -21.011 1.00 90.31 88 HIS A C 1
ATOM 720 O O . HIS A 1 88 ? 10.521 -4.514 -21.392 1.00 90.31 88 HIS A O 1
ATOM 726 N N . CYS A 1 89 ? 8.473 -3.686 -20.986 1.00 88.56 89 CYS A N 1
ATOM 727 C CA . CYS A 1 89 ? 7.699 -4.819 -21.465 1.00 88.56 89 CYS A CA 1
ATOM 728 C C . CYS A 1 89 ? 6.583 -4.264 -22.357 1.00 88.56 89 CYS A C 1
ATOM 730 O O . CYS A 1 89 ? 5.513 -3.894 -21.874 1.00 88.56 89 CYS A O 1
ATOM 732 N N . ASP A 1 90 ? 6.878 -4.150 -23.653 1.00 87.50 90 ASP A N 1
ATOM 733 C CA . ASP A 1 90 ? 6.038 -3.489 -24.655 1.00 87.50 90 ASP A CA 1
ATOM 734 C C . ASP A 1 90 ? 5.634 -2.062 -24.232 1.00 87.50 90 ASP A C 1
ATOM 736 O O . ASP A 1 90 ? 6.472 -1.166 -24.169 1.00 87.50 90 ASP A O 1
ATOM 740 N N . GLU A 1 91 ? 4.355 -1.843 -23.925 1.00 89.12 91 GLU A N 1
ATOM 741 C CA . GLU A 1 91 ? 3.793 -0.557 -23.487 1.00 89.12 91 GLU A CA 1
ATOM 742 C C . GLU A 1 91 ? 3.762 -0.378 -21.953 1.00 89.12 91 GLU A C 1
ATOM 744 O O . GLU A 1 91 ? 3.198 0.596 -21.438 1.00 89.12 91 GLU A O 1
ATOM 749 N N . TYR A 1 92 ? 4.336 -1.329 -21.214 1.00 93.00 92 TYR A N 1
ATOM 750 C CA . TYR A 1 92 ? 4.352 -1.376 -19.756 1.00 93.00 92 TYR A CA 1
ATOM 751 C C . TYR A 1 92 ? 5.776 -1.348 -19.202 1.00 93.00 92 TYR A C 1
ATOM 753 O O . TYR A 1 92 ? 6.742 -1.747 -19.851 1.00 93.00 92 TYR A O 1
ATOM 761 N N . LEU A 1 93 ? 5.888 -0.923 -17.947 1.00 93.50 93 LEU A N 1
ATOM 762 C CA . LEU A 1 93 ? 7.086 -1.096 -17.137 1.00 93.50 93 LEU A CA 1
ATOM 763 C C . LEU A 1 93 ? 6.838 -2.216 -16.135 1.00 93.50 93 LEU A C 1
ATOM 765 O O . LEU A 1 93 ? 5.819 -2.230 -15.443 1.00 93.50 93 LEU A O 1
ATOM 769 N N . SER A 1 94 ? 7.7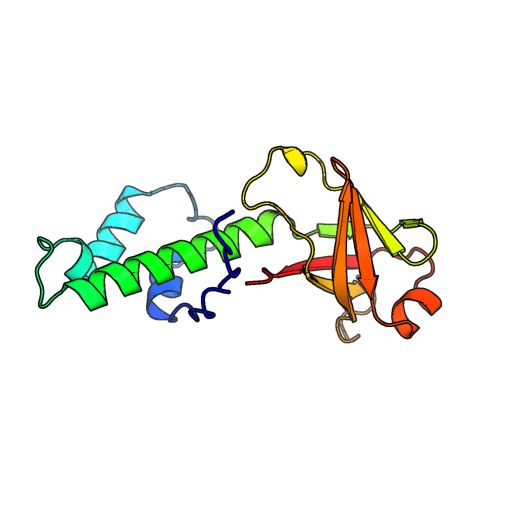61 -3.169 -16.080 1.00 93.25 94 SER A N 1
ATOM 770 C CA . SER A 1 94 ? 7.648 -4.356 -15.243 1.00 93.25 94 SER A CA 1
ATOM 771 C C . SER A 1 94 ? 8.648 -4.349 -14.094 1.00 93.25 94 SER A C 1
ATOM 773 O O . SER A 1 94 ? 9.789 -3.909 -14.244 1.00 93.25 94 SER A O 1
ATOM 775 N N . LEU A 1 95 ? 8.201 -4.849 -12.944 1.00 93.19 95 LEU A N 1
ATOM 776 C CA . LEU A 1 95 ? 9.006 -4.997 -11.735 1.00 93.19 95 LEU A CA 1
ATOM 777 C C . LEU A 1 95 ? 8.802 -6.397 -11.162 1.00 93.19 95 LEU A C 1
ATOM 779 O O . LEU A 1 95 ? 7.668 -6.863 -11.036 1.00 93.19 95 LEU A O 1
ATOM 783 N N . GLU A 1 96 ? 9.899 -7.047 -10.785 1.00 90.69 96 GLU A N 1
ATOM 784 C CA . GLU A 1 96 ? 9.857 -8.298 -10.037 1.00 90.69 96 GLU A CA 1
ATOM 785 C C . GLU A 1 96 ? 9.761 -8.020 -8.532 1.00 90.69 96 GLU A C 1
ATOM 787 O O . GLU A 1 96 ? 10.594 -7.325 -7.948 1.00 90.69 96 GLU A O 1
ATOM 792 N N . ILE A 1 97 ? 8.750 -8.596 -7.887 1.00 86.75 97 ILE A N 1
ATOM 793 C CA . ILE A 1 97 ? 8.554 -8.571 -6.442 1.00 86.75 97 ILE A CA 1
ATOM 794 C C . ILE A 1 97 ? 8.595 -10.020 -5.938 1.00 86.75 97 ILE A C 1
ATOM 796 O O . ILE A 1 97 ? 7.627 -10.769 -6.101 1.00 86.75 97 ILE A O 1
ATOM 800 N N . PRO A 1 98 ? 9.700 -10.438 -5.295 1.00 83.56 98 PRO A N 1
ATOM 801 C CA . PRO A 1 98 ? 9.826 -11.794 -4.778 1.00 83.56 98 PRO A CA 1
ATOM 802 C C . PRO A 1 98 ? 8.734 -12.128 -3.753 1.00 83.56 98 PRO A C 1
ATOM 804 O O . PRO A 1 98 ? 8.541 -11.409 -2.763 1.00 83.56 98 PRO A O 1
ATOM 807 N N . GLY A 1 99 ? 8.047 -13.249 -3.982 1.00 77.88 99 GLY A N 1
ATOM 808 C CA . GLY A 1 99 ? 6.996 -13.760 -3.100 1.00 77.88 99 GLY A CA 1
ATOM 809 C C . GLY A 1 99 ? 5.670 -13.004 -3.191 1.00 77.88 99 GLY A C 1
ATOM 810 O O . GLY A 1 99 ? 4.871 -13.089 -2.265 1.00 77.88 99 GLY A O 1
ATOM 811 N N . LEU A 1 100 ? 5.420 -12.254 -4.270 1.00 80.00 100 LEU A N 1
ATOM 812 C CA . LEU A 1 100 ? 4.179 -11.490 -4.431 1.00 80.00 100 LEU A CA 1
ATOM 813 C C . LEU A 1 100 ? 2.926 -12.375 -4.419 1.00 80.00 100 LEU A C 1
ATOM 815 O O . LEU A 1 100 ? 1.938 -12.021 -3.786 1.00 80.00 100 LEU A O 1
ATOM 819 N N . ALA A 1 101 ? 2.975 -13.536 -5.080 1.00 69.31 101 ALA A N 1
ATOM 820 C CA . ALA A 1 101 ? 1.833 -14.449 -5.179 1.00 69.31 101 ALA A CA 1
ATOM 821 C C . ALA A 1 101 ? 1.384 -15.027 -3.821 1.00 69.31 101 ALA A C 1
ATOM 823 O O . ALA A 1 101 ? 0.243 -15.463 -3.679 1.00 69.31 101 ALA A O 1
ATOM 824 N N . GLU A 1 102 ? 2.276 -15.035 -2.831 1.00 67.31 102 GLU A N 1
ATOM 825 C CA . GLU A 1 102 ? 2.046 -15.638 -1.516 1.00 67.31 102 GLU A CA 1
ATOM 826 C C . GLU A 1 102 ? 1.797 -14.591 -0.424 1.00 67.31 102 GLU A C 1
ATOM 828 O O . GLU A 1 102 ? 1.263 -14.917 0.638 1.00 67.31 102 GLU A O 1
ATOM 833 N N . LYS A 1 103 ? 2.162 -13.326 -0.670 1.00 66.19 103 LYS A N 1
ATOM 834 C CA . LYS A 1 103 ? 2.053 -12.262 0.325 1.00 66.19 103 LYS A CA 1
ATOM 835 C C . LYS A 1 103 ? 0.674 -11.605 0.314 1.00 66.19 103 LYS A C 1
ATOM 837 O O . LYS A 1 103 ? 0.059 -11.354 -0.725 1.00 66.19 103 LYS A O 1
ATOM 842 N N . ARG A 1 104 ? 0.195 -11.315 1.525 1.00 66.75 104 ARG A N 1
ATOM 843 C CA . ARG A 1 104 ? -0.980 -10.481 1.782 1.00 66.75 104 ARG A CA 1
ATOM 844 C C . ARG A 1 104 ? -0.536 -9.195 2.478 1.00 66.75 104 ARG A C 1
ATOM 846 O O . ARG A 1 104 ? 0.347 -9.283 3.331 1.00 66.75 104 ARG A O 1
ATOM 853 N N . PRO A 1 105 ? -1.143 -8.042 2.154 1.00 69.88 105 PRO A N 1
ATOM 854 C CA . PRO A 1 105 ? -2.194 -7.826 1.155 1.00 69.88 105 PRO A CA 1
ATOM 855 C C . PRO A 1 105 ? -1.656 -8.008 -0.267 1.00 69.88 105 PRO A C 1
ATOM 857 O O . PRO A 1 105 ? -0.474 -7.809 -0.515 1.00 69.88 105 PRO A O 1
ATOM 860 N N . SER A 1 106 ? -2.496 -8.466 -1.191 1.00 78.69 106 SER A N 1
ATOM 861 C CA . SER A 1 106 ? -2.076 -8.692 -2.575 1.00 78.69 106 SER A CA 1
ATOM 862 C C . SER A 1 106 ? -2.089 -7.374 -3.339 1.00 78.69 106 SER A C 1
ATOM 864 O O . SER A 1 106 ? -3.077 -6.650 -3.261 1.00 78.69 106 SER A O 1
ATOM 866 N N . LEU A 1 107 ? -1.034 -7.096 -4.109 1.00 84.00 107 LEU A N 1
ATOM 867 C CA . LEU A 1 107 ? -1.093 -6.042 -5.120 1.00 84.00 107 LEU A CA 1
ATOM 868 C C . LEU A 1 107 ? -2.095 -6.455 -6.196 1.00 84.00 107 LEU A C 1
ATOM 870 O O . LEU A 1 107 ? -2.021 -7.573 -6.722 1.00 84.00 107 LEU A O 1
ATOM 874 N N . ILE A 1 108 ? -3.026 -5.567 -6.519 1.00 85.88 108 ILE A N 1
ATOM 875 C CA . ILE A 1 108 ? -4.086 -5.816 -7.493 1.00 85.88 108 ILE A CA 1
ATOM 876 C C . ILE A 1 108 ? -4.029 -4.827 -8.652 1.00 85.88 108 ILE A C 1
ATOM 878 O O . ILE A 1 108 ? -3.386 -3.780 -8.612 1.00 85.88 108 ILE A O 1
ATOM 882 N N . ILE A 1 109 ? -4.732 -5.182 -9.724 1.00 89.69 109 ILE A N 1
ATOM 883 C CA . ILE A 1 109 ? -4.937 -4.291 -10.863 1.00 89.69 109 ILE A CA 1
ATOM 884 C C . ILE A 1 109 ? -5.699 -3.054 -10.381 1.00 89.69 109 ILE A C 1
ATOM 886 O O . ILE A 1 109 ? -6.766 -3.177 -9.781 1.00 89.69 109 ILE A O 1
ATOM 890 N N . GLY A 1 110 ? -5.164 -1.879 -10.696 1.00 88.50 110 GLY A N 1
ATOM 891 C CA . GLY A 1 110 ? -5.689 -0.588 -10.273 1.00 88.50 110 GLY A CA 1
ATOM 892 C C . GLY A 1 110 ? -4.914 0.051 -9.126 1.00 88.50 110 GLY A C 1
ATOM 893 O O . GLY A 1 110 ? -5.089 1.251 -8.928 1.00 88.50 110 GLY A O 1
ATOM 894 N N . ASP A 1 111 ? -4.044 -0.685 -8.421 1.00 90.06 111 ASP A N 1
ATOM 895 C CA . ASP A 1 111 ? -3.253 -0.112 -7.327 1.00 90.06 111 ASP A CA 1
ATOM 896 C C . ASP A 1 111 ? -2.348 1.000 -7.841 1.00 90.06 111 ASP A C 1
ATOM 898 O O . ASP A 1 111 ? -1.758 0.903 -8.925 1.00 90.06 111 ASP A O 1
ATOM 902 N N . LYS A 1 112 ? -2.259 2.073 -7.056 1.00 91.69 112 LYS A N 1
ATOM 903 C CA . LYS A 1 112 ? -1.474 3.249 -7.408 1.00 91.69 112 LYS A CA 1
ATOM 904 C C . LYS A 1 112 ? -0.013 3.006 -7.052 1.00 91.69 112 LYS A C 1
ATOM 906 O O . LYS A 1 112 ? 0.324 2.541 -5.964 1.00 91.69 112 LYS A O 1
ATOM 911 N N . VAL A 1 113 ? 0.859 3.385 -7.972 1.00 92.69 113 VAL A N 1
ATOM 912 C CA . VAL A 1 113 ? 2.306 3.286 -7.836 1.00 92.69 113 VAL A CA 1
ATOM 913 C C . VAL A 1 113 ? 2.899 4.673 -8.014 1.00 92.69 113 VAL A C 1
ATOM 915 O O . VAL A 1 113 ? 2.619 5.344 -9.006 1.00 92.69 113 VAL A O 1
ATOM 918 N N . LEU A 1 114 ? 3.713 5.103 -7.056 1.00 92.50 114 LEU A N 1
ATOM 919 C CA . LEU A 1 114 ? 4.507 6.321 -7.170 1.00 92.50 114 LEU A CA 1
ATOM 920 C C . LEU A 1 114 ? 5.962 5.947 -7.406 1.00 92.50 114 LEU A C 1
ATOM 922 O O . LEU A 1 114 ? 6.505 5.107 -6.690 1.00 92.50 114 LEU A O 1
ATOM 926 N N . VAL A 1 115 ? 6.578 6.582 -8.397 1.00 91.69 115 VAL A N 1
ATOM 927 C CA . VAL A 1 115 ? 7.984 6.385 -8.738 1.00 91.69 115 VAL A CA 1
ATOM 928 C C . VAL A 1 115 ? 8.734 7.695 -8.567 1.00 91.69 115 VAL A C 1
ATOM 930 O O . VAL A 1 115 ? 8.358 8.710 -9.149 1.00 91.69 115 VAL A O 1
ATOM 933 N N . THR A 1 116 ? 9.802 7.673 -7.780 1.00 90.00 116 THR A N 1
ATOM 934 C CA . THR A 1 116 ? 10.724 8.796 -7.603 1.00 90.00 116 THR A CA 1
ATOM 935 C C . THR A 1 116 ? 12.109 8.419 -8.098 1.00 90.00 116 THR A C 1
ATOM 937 O O . THR A 1 116 ? 12.573 7.293 -7.910 1.00 90.00 116 THR A O 1
ATOM 940 N N . ASP A 1 117 ? 12.781 9.365 -8.742 1.00 84.81 117 ASP A N 1
ATOM 941 C CA . ASP A 1 117 ? 14.177 9.191 -9.121 1.00 84.81 117 ASP A CA 1
ATOM 942 C C . ASP A 1 117 ? 15.050 9.172 -7.856 1.00 84.81 117 ASP A C 1
ATOM 944 O O . ASP A 1 117 ? 14.915 10.029 -6.979 1.00 84.81 117 ASP A O 1
ATOM 948 N N . THR A 1 118 ? 15.940 8.184 -7.739 1.00 78.19 118 THR A N 1
ATOM 949 C CA . THR A 1 118 ? 16.826 8.071 -6.573 1.00 78.19 118 THR A CA 1
ATOM 950 C C . THR A 1 118 ? 17.937 9.119 -6.557 1.00 78.19 118 THR A C 1
ATOM 952 O O . THR A 1 118 ? 18.452 9.421 -5.478 1.00 78.19 118 THR A O 1
ATOM 955 N N . TRP A 1 119 ? 18.294 9.701 -7.709 1.00 70.50 119 TRP A N 1
ATOM 956 C CA . TRP A 1 119 ? 19.338 10.731 -7.801 1.00 70.50 119 TRP A CA 1
ATOM 957 C C . TRP A 1 119 ? 18.795 12.157 -7.834 1.00 70.50 119 TRP A C 1
ATOM 959 O O . TRP A 1 119 ? 19.542 13.097 -7.564 1.00 70.50 119 TRP A O 1
ATOM 969 N N . SER A 1 120 ? 17.506 12.330 -8.126 1.00 69.12 120 SER A N 1
ATOM 970 C CA . SER A 1 120 ? 16.850 13.635 -8.164 1.00 69.12 120 SER A CA 1
ATOM 971 C C . SER A 1 120 ? 15.761 13.713 -7.098 1.00 69.12 120 SER A C 1
ATOM 973 O O . SER A 1 120 ? 14.576 13.557 -7.384 1.00 69.12 120 SER A O 1
ATOM 975 N N . SER A 1 121 ? 16.165 13.976 -5.851 1.00 63.19 121 SER A N 1
ATOM 976 C CA . SER A 1 121 ? 15.231 14.114 -4.722 1.00 63.19 121 SER A CA 1
ATOM 977 C C . SER A 1 121 ? 14.241 15.275 -4.875 1.00 63.19 121 SER A C 1
ATOM 979 O O . SER A 1 121 ? 13.208 15.270 -4.215 1.00 63.19 121 SER A O 1
ATOM 981 N N . ASP A 1 122 ? 14.556 16.254 -5.728 1.00 69.19 122 ASP A N 1
ATOM 982 C CA . ASP A 1 122 ? 13.709 17.421 -6.014 1.00 69.19 122 ASP A CA 1
ATOM 983 C C . ASP A 1 122 ? 12.726 17.189 -7.173 1.00 69.19 122 ASP A C 1
ATOM 985 O O . ASP A 1 122 ? 11.870 18.038 -7.436 1.00 69.19 122 ASP A O 1
ATOM 989 N N . SER A 1 123 ? 12.820 16.056 -7.877 1.00 75.44 123 SER A N 1
ATOM 990 C CA . SER A 1 123 ? 11.871 15.739 -8.944 1.00 75.44 123 SER A CA 1
ATOM 991 C C . SER A 1 123 ? 10.545 15.241 -8.359 1.00 75.44 123 SER A C 1
ATOM 993 O O . SER A 1 123 ? 10.546 14.388 -7.467 1.00 75.44 123 SER A O 1
ATOM 995 N N . PRO A 1 124 ? 9.394 15.733 -8.858 1.00 82.19 124 PRO A N 1
ATOM 996 C CA . PRO A 1 124 ? 8.101 15.250 -8.401 1.00 82.19 124 PRO A CA 1
ATOM 997 C C . PRO A 1 124 ? 7.937 13.754 -8.723 1.00 82.19 124 PRO A C 1
ATOM 999 O O . PRO A 1 124 ? 8.408 13.298 -9.769 1.00 82.19 124 PRO A O 1
ATOM 1002 N N . PRO A 1 125 ? 7.252 12.983 -7.860 1.00 88.25 125 PRO A N 1
ATOM 1003 C CA . PRO A 1 125 ? 6.967 11.582 -8.133 1.00 88.25 125 PRO A CA 1
ATOM 1004 C C . PRO A 1 125 ? 6.098 11.434 -9.383 1.00 88.25 125 PRO A C 1
ATOM 1006 O O . PRO A 1 125 ? 5.124 12.166 -9.578 1.00 88.25 125 PRO A O 1
ATOM 1009 N N . PHE A 1 126 ? 6.407 10.430 -10.195 1.00 90.44 126 PHE A N 1
ATOM 1010 C CA . PHE A 1 126 ? 5.558 10.002 -11.295 1.00 90.44 126 PHE A CA 1
ATOM 1011 C C . PHE A 1 126 ? 4.504 9.026 -10.788 1.00 90.44 126 PHE A C 1
ATOM 1013 O O . PHE A 1 126 ? 4.815 8.032 -10.133 1.00 90.44 126 PHE A O 1
ATOM 1020 N N . GLU A 1 127 ? 3.247 9.304 -11.114 1.00 92.62 127 GLU A N 1
ATOM 1021 C CA . GLU A 1 127 ? 2.126 8.436 -10.778 1.00 92.62 127 GLU A CA 1
ATOM 1022 C C . GLU A 1 127 ? 1.859 7.428 -11.901 1.00 92.62 127 GLU A C 1
ATOM 1024 O O . GLU A 1 127 ? 1.849 7.764 -13.091 1.00 92.62 127 GLU A O 1
ATOM 1029 N N . GLY A 1 128 ? 1.617 6.183 -11.509 1.00 92.81 128 GLY A N 1
ATOM 1030 C CA . GLY A 1 128 ? 1.186 5.106 -12.382 1.00 92.81 128 GLY A CA 1
ATOM 1031 C C . GLY A 1 128 ? 0.266 4.131 -11.667 1.00 92.81 128 GLY A C 1
ATOM 1032 O O . GLY A 1 128 ? -0.034 4.272 -10.482 1.00 92.81 128 GLY A O 1
ATOM 1033 N N . TYR A 1 129 ? -0.188 3.134 -12.418 1.00 94.06 129 TYR A N 1
ATOM 1034 C CA . TYR A 1 129 ? -1.146 2.145 -11.938 1.00 94.06 129 TYR A CA 1
ATOM 1035 C C . TYR A 1 129 ? -0.753 0.739 -12.374 1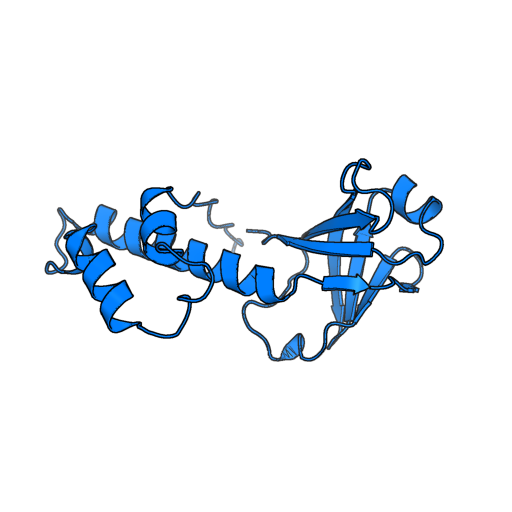.00 94.06 129 TYR A C 1
ATOM 1037 O O . TYR A 1 129 ? -0.303 0.532 -13.512 1.00 94.06 129 TYR A O 1
ATOM 1045 N N . ILE A 1 130 ? -0.972 -0.239 -11.496 1.00 93.31 130 ILE A N 1
ATOM 1046 C CA . ILE A 1 130 ? -0.808 -1.656 -11.828 1.00 93.31 130 ILE A CA 1
ATOM 1047 C C . ILE A 1 130 ? -1.886 -2.049 -12.842 1.00 93.31 130 ILE A C 1
ATOM 1049 O O . ILE A 1 130 ? -3.079 -1.910 -12.590 1.00 93.31 130 ILE A O 1
ATOM 1053 N N . HIS A 1 131 ? -1.462 -2.550 -13.997 1.00 92.69 131 HIS A N 1
ATOM 1054 C CA . HIS A 1 131 ? -2.343 -3.011 -15.071 1.00 92.69 131 HIS A CA 1
ATOM 1055 C C . HIS A 1 131 ? -2.470 -4.533 -15.108 1.00 92.69 131 HIS A C 1
ATOM 1057 O O . HIS A 1 131 ? -3.510 -5.053 -15.506 1.00 92.69 131 HIS A O 1
ATOM 1063 N N . ALA A 1 132 ? -1.431 -5.257 -14.690 1.00 90.31 132 ALA A N 1
ATOM 1064 C CA . ALA A 1 132 ? -1.473 -6.709 -14.585 1.00 90.31 132 ALA A CA 1
ATOM 1065 C C . ALA A 1 132 ? -0.499 -7.220 -13.522 1.00 90.31 132 ALA A C 1
ATOM 1067 O O . ALA A 1 132 ? 0.551 -6.628 -13.285 1.00 90.31 132 ALA 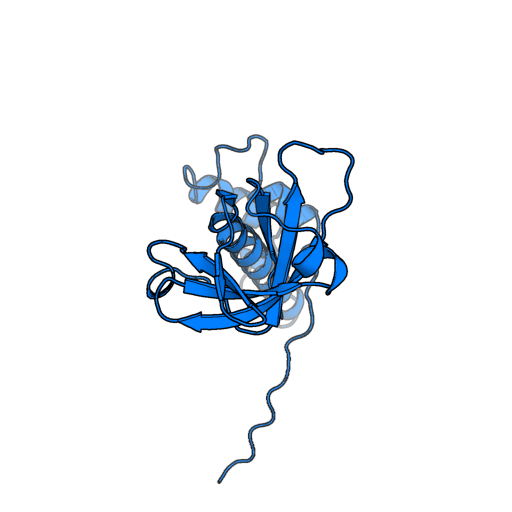A O 1
ATOM 1068 N N . VAL A 1 133 ? -0.836 -8.362 -12.928 1.00 89.56 133 VAL A N 1
ATOM 1069 C CA . VAL A 1 133 ? 0.021 -9.098 -11.993 1.00 89.56 133 VAL A CA 1
ATOM 1070 C C . VAL A 1 133 ? 0.202 -10.509 -12.541 1.00 89.56 133 VAL A C 1
ATOM 1072 O O . VAL A 1 133 ? -0.777 -11.195 -12.840 1.00 89.56 133 VAL A O 1
ATOM 1075 N N . ARG A 1 134 ? 1.452 -10.935 -12.737 1.00 88.12 134 ARG A N 1
ATOM 1076 C CA . ARG A 1 134 ? 1.823 -12.228 -13.326 1.00 88.12 134 ARG A CA 1
ATOM 1077 C C . ARG A 1 134 ? 2.852 -12.933 -12.449 1.00 88.12 134 ARG A C 1
ATOM 1079 O O . ARG A 1 134 ? 4.055 -12.727 -12.588 1.00 88.12 134 ARG A O 1
ATOM 1086 N N . GLY A 1 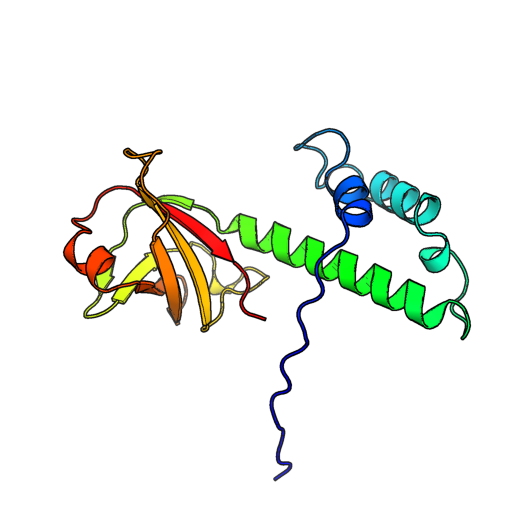135 ? 2.370 -13.789 -11.549 1.00 86.19 135 GLY A N 1
ATOM 1087 C CA . GLY A 1 135 ? 3.222 -14.486 -10.585 1.00 86.19 135 GLY A CA 1
ATOM 1088 C C . GLY A 1 135 ? 3.924 -13.486 -9.666 1.00 86.19 135 GLY A C 1
ATOM 1089 O O . GLY A 1 135 ? 3.269 -12.829 -8.865 1.00 86.19 135 GLY A O 1
ATOM 1090 N N . ASN A 1 136 ? 5.242 -13.352 -9.824 1.00 88.50 136 ASN A N 1
ATOM 1091 C CA . ASN A 1 136 ? 6.060 -12.393 -9.078 1.00 88.50 136 ASN A CA 1
ATOM 1092 C C . ASN A 1 136 ? 6.293 -11.070 -9.819 1.00 88.50 136 ASN A C 1
ATOM 1094 O O . ASN A 1 136 ? 6.950 -10.187 -9.282 1.00 88.50 136 ASN A O 1
ATOM 1098 N N . PHE A 1 137 ? 5.775 -10.912 -11.036 1.00 89.69 137 PHE A N 1
ATOM 1099 C CA . PHE A 1 137 ? 5.945 -9.693 -11.819 1.00 89.69 137 PHE A CA 1
ATOM 1100 C C . PHE A 1 137 ? 4.687 -8.839 -11.774 1.00 89.69 137 PHE A C 1
ATOM 1102 O O . PHE A 1 137 ? 3.575 -9.342 -11.951 1.00 89.69 137 PHE A O 1
ATOM 1109 N N . ILE A 1 138 ? 4.865 -7.536 -11.614 1.00 92.56 138 ILE A N 1
ATOM 1110 C CA . ILE A 1 138 ? 3.809 -6.552 -11.842 1.00 92.56 138 ILE A CA 1
ATOM 1111 C C . ILE A 1 138 ? 4.099 -5.788 -13.125 1.00 92.56 138 ILE A C 1
ATOM 1113 O O . ILE A 1 138 ? 5.253 -5.493 -13.430 1.00 92.56 138 ILE A O 1
ATOM 1117 N N . LEU A 1 139 ? 3.047 -5.481 -13.875 1.00 93.81 139 LEU A N 1
ATOM 1118 C CA . LEU A 1 139 ? 3.090 -4.627 -15.051 1.00 93.81 139 LEU A CA 1
ATOM 1119 C C . LEU A 1 139 ? 2.365 -3.336 -14.706 1.00 93.81 139 LEU A C 1
ATOM 1121 O O . LEU A 1 139 ? 1.195 -3.349 -14.313 1.00 93.81 139 LEU A O 1
ATOM 1125 N N . MET A 1 140 ? 3.068 -2.227 -14.859 1.00 94.50 140 MET A N 1
ATOM 1126 C CA . MET A 1 140 ? 2.618 -0.900 -14.478 1.00 94.50 140 MET A CA 1
ATOM 1127 C C . MET A 1 140 ? 2.630 0.010 -15.695 1.00 94.50 140 MET A C 1
ATOM 1129 O O . MET A 1 140 ? 3.466 -0.125 -16.593 1.00 94.50 140 MET A O 1
ATOM 1133 N N . LYS A 1 141 ? 1.708 0.969 -15.712 1.00 93.94 141 LYS A N 1
ATOM 1134 C CA . LYS A 1 141 ? 1.679 2.019 -16.727 1.00 93.94 141 LYS A CA 1
ATOM 1135 C C . LYS A 1 141 ? 1.698 3.374 -16.041 1.00 93.94 141 LYS A C 1
ATOM 1137 O O . LYS A 1 141 ? 0.899 3.623 -15.139 1.00 93.94 141 LYS A O 1
ATOM 1142 N N . PHE A 1 142 ? 2.612 4.222 -16.489 1.00 92.00 142 PHE A N 1
ATOM 1143 C CA . PHE A 1 142 ? 2.792 5.594 -16.033 1.00 92.00 142 PHE A CA 1
ATOM 1144 C C . PHE A 1 142 ? 2.375 6.568 -17.136 1.00 92.00 142 PHE A C 1
ATOM 1146 O O . PHE A 1 142 ? 2.017 6.158 -18.245 1.00 92.00 142 PHE A O 1
ATOM 1153 N N . ASN A 1 143 ? 2.446 7.864 -16.837 1.00 89.25 143 ASN A N 1
ATOM 1154 C CA . ASN A 1 143 ? 2.349 8.906 -17.855 1.00 89.25 143 ASN A CA 1
ATOM 1155 C C . ASN A 1 143 ? 3.376 8.660 -18.986 1.00 89.25 143 ASN A C 1
ATOM 1157 O O . ASN A 1 143 ? 4.491 8.205 -18.721 1.00 89.25 143 ASN A O 1
ATOM 1161 N N . SER A 1 144 ? 3.011 8.968 -20.234 1.00 86.69 144 SER A N 1
ATOM 1162 C CA . SER A 1 144 ? 3.882 8.804 -21.407 1.00 86.69 144 SER A CA 1
ATOM 1163 C C . SER A 1 144 ? 5.220 9.525 -21.256 1.00 86.69 144 SER A C 1
ATOM 1165 O O . SER A 1 144 ? 6.244 8.970 -21.632 1.00 86.69 144 SER A O 1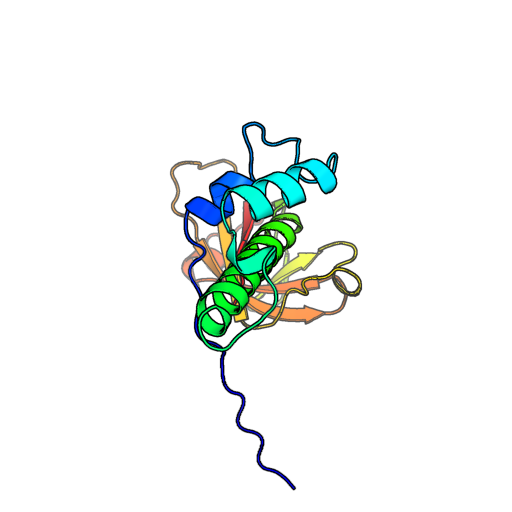
ATOM 1167 N N . LEU A 1 145 ? 5.229 10.699 -20.614 1.00 85.94 145 LEU A N 1
ATOM 1168 C CA . LEU A 1 145 ? 6.458 11.439 -20.320 1.00 85.94 145 LEU A CA 1
ATOM 1169 C C . LEU A 1 145 ? 7.446 10.602 -19.503 1.00 85.94 145 LEU A C 1
ATOM 1171 O O . LEU A 1 145 ? 8.639 10.607 -19.787 1.00 85.94 145 LEU A O 1
ATOM 1175 N N . PHE A 1 146 ? 6.952 9.848 -18.515 1.00 86.50 146 PHE A N 1
ATOM 1176 C CA . PHE A 1 146 ? 7.812 8.980 -17.718 1.00 86.50 146 PHE A CA 1
ATOM 1177 C C . PHE A 1 146 ? 8.363 7.835 -18.565 1.00 86.50 146 PHE A C 1
ATOM 1179 O O . PHE A 1 146 ? 9.569 7.633 -18.579 1.00 86.50 146 PHE A O 1
ATOM 1186 N N . HIS A 1 147 ? 7.506 7.147 -19.324 1.00 86.31 147 HIS A N 1
ATOM 1187 C CA . HIS A 1 147 ? 7.920 6.055 -20.216 1.00 8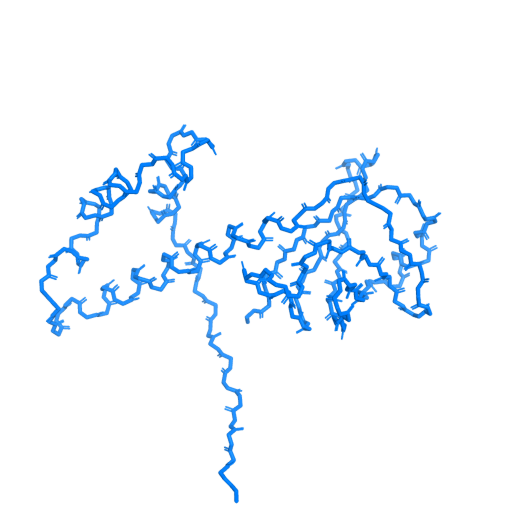6.31 147 HIS A CA 1
ATOM 1188 C C . HIS A 1 147 ? 8.969 6.471 -21.252 1.00 86.31 147 HIS A C 1
ATOM 1190 O O . HIS A 1 147 ? 9.866 5.687 -21.540 1.00 86.31 147 HIS A O 1
ATOM 1196 N N . GLU A 1 148 ? 8.868 7.683 -21.799 1.00 85.44 148 GLU A N 1
ATOM 1197 C CA . GLU A 1 148 ? 9.839 8.221 -22.761 1.00 85.44 148 GLU A CA 1
ATOM 1198 C C . GLU A 1 148 ? 11.144 8.665 -22.088 1.00 85.44 148 GLU A C 1
ATOM 1200 O O . GLU A 1 148 ? 12.224 8.496 -22.650 1.00 85.44 148 GLU A O 1
ATOM 1205 N N . SER A 1 149 ? 11.050 9.245 -20.889 1.00 83.94 149 SER A N 1
ATOM 1206 C CA . SER A 1 149 ? 12.213 9.743 -20.141 1.00 83.94 149 SER A CA 1
ATOM 1207 C C . SER A 1 149 ? 12.998 8.642 -19.423 1.00 83.94 149 SER A C 1
ATOM 1209 O O . SER A 1 149 ? 14.187 8.807 -19.146 1.00 83.94 149 SER A O 1
ATOM 1211 N N . TYR A 1 150 ? 12.344 7.525 -19.101 1.00 84.75 150 TYR A N 1
ATOM 1212 C CA . TYR A 1 150 ? 12.932 6.461 -18.307 1.00 84.75 150 TYR A CA 1
ATOM 1213 C C . TYR A 1 150 ? 13.908 5.628 -19.144 1.00 84.75 150 TYR A C 1
ATOM 1215 O O . TYR A 1 150 ? 13.514 4.854 -20.008 1.00 84.75 150 TYR A O 1
ATOM 1223 N N . GLY A 1 151 ? 15.202 5.782 -18.862 1.00 82.00 151 GLY A N 1
ATOM 1224 C CA . GLY A 1 151 ? 16.290 5.092 -19.561 1.00 82.00 151 GLY A CA 1
ATOM 1225 C C . GLY A 1 151 ? 16.895 3.905 -18.805 1.00 82.00 151 GLY A C 1
ATOM 1226 O O . GLY A 1 151 ? 18.034 3.545 -19.092 1.00 82.00 151 GLY A O 1
ATOM 1227 N N . GLY A 1 152 ? 16.197 3.335 -17.815 1.00 82.44 152 GLY A N 1
ATOM 1228 C CA . GLY A 1 152 ? 16.734 2.250 -16.976 1.00 82.44 152 GLY A CA 1
ATOM 1229 C C . GLY A 1 152 ? 17.531 2.719 -15.754 1.00 82.44 152 GLY A C 1
ATOM 1230 O O . GLY A 1 152 ? 18.403 2.001 -15.272 1.00 82.44 152 GLY A O 1
ATOM 1231 N N . SER A 1 153 ? 17.262 3.928 -15.263 1.00 85.19 153 SER A N 1
ATOM 1232 C CA . SER A 1 153 ? 17.852 4.455 -14.032 1.00 85.19 153 SER A CA 1
ATOM 1233 C C . SER A 1 153 ? 17.238 3.775 -12.786 1.00 85.19 153 SER A C 1
ATOM 1235 O O . SER A 1 153 ? 16.088 3.328 -12.811 1.00 85.19 153 SER A O 1
ATOM 1237 N N . ASP A 1 154 ? 17.991 3.668 -11.689 1.00 89.19 154 ASP A N 1
ATOM 1238 C CA . ASP A 1 154 ? 17.459 3.253 -10.387 1.00 89.19 154 ASP A CA 1
ATOM 1239 C C . ASP A 1 154 ? 16.408 4.242 -9.871 1.00 89.19 154 ASP A C 1
ATOM 1241 O O . ASP A 1 154 ? 16.651 5.440 -9.691 1.00 89.19 154 ASP A O 1
ATOM 1245 N N . VAL A 1 155 ? 15.243 3.704 -9.542 1.00 90.56 155 VAL A N 1
ATOM 1246 C CA . VAL A 1 155 ? 14.120 4.457 -8.994 1.00 90.56 155 VAL A CA 1
ATOM 1247 C C . VAL A 1 155 ? 13.694 3.899 -7.641 1.00 90.56 155 VAL A C 1
ATOM 1249 O O . VAL A 1 155 ? 14.020 2.769 -7.263 1.00 90.56 155 VAL A O 1
ATOM 1252 N N . SER A 1 156 ? 12.987 4.719 -6.873 1.00 91.94 156 SER A N 1
ATOM 1253 C CA . SER A 1 156 ? 12.280 4.301 -5.672 1.00 91.94 156 SER A CA 1
ATOM 1254 C C . SER A 1 156 ? 10.792 4.227 -5.972 1.00 91.94 156 SER A C 1
ATOM 1256 O O . SER A 1 156 ? 10.231 5.101 -6.624 1.00 91.94 156 SER A O 1
ATOM 1258 N N . ILE A 1 157 ? 10.156 3.165 -5.500 1.00 91.81 157 ILE A N 1
ATOM 1259 C CA . ILE A 1 157 ? 8.780 2.803 -5.805 1.00 91.81 157 ILE A CA 1
ATOM 1260 C C . ILE A 1 157 ? 8.004 2.694 -4.503 1.00 91.81 157 ILE A C 1
ATOM 1262 O O . ILE A 1 157 ? 8.441 2.019 -3.567 1.00 91.81 157 ILE A O 1
ATOM 1266 N N . GLN A 1 158 ? 6.847 3.345 -4.472 1.00 92.00 158 GLN A N 1
ATOM 1267 C CA . GLN A 1 158 ? 5.914 3.310 -3.357 1.00 92.00 158 GLN A CA 1
ATOM 1268 C C . GLN A 1 158 ? 4.534 2.849 -3.812 1.00 92.00 158 GLN A C 1
ATOM 1270 O O . GLN A 1 158 ? 3.950 3.418 -4.742 1.00 92.00 158 GLN A O 1
ATOM 1275 N N . PHE A 1 159 ? 3.981 1.861 -3.116 1.00 90.56 159 PHE A N 1
ATOM 1276 C CA . PHE A 1 159 ? 2.673 1.291 -3.428 1.00 90.56 159 PHE A CA 1
ATOM 1277 C C . PHE A 1 159 ? 1.573 1.902 -2.564 1.00 90.56 159 PHE A C 1
ATOM 1279 O O . PHE A 1 159 ? 1.748 2.181 -1.378 1.00 90.56 159 PHE A O 1
ATOM 1286 N N . HIS A 1 160 ? 0.420 2.123 -3.183 1.00 87.50 160 HIS A N 1
ATOM 1287 C CA . HIS A 1 160 ? -0.768 2.681 -2.558 1.00 87.50 160 HIS A CA 1
ATOM 1288 C C . HIS A 1 160 ? -1.977 1.852 -2.976 1.00 87.50 160 HIS A C 1
ATOM 1290 O O . HIS A 1 160 ? -2.129 1.496 -4.147 1.00 87.50 160 HIS A O 1
ATOM 1296 N N . THR A 1 161 ? -2.840 1.555 -2.012 1.00 80.50 161 THR A N 1
ATOM 1297 C CA . THR A 1 161 ? -4.004 0.693 -2.233 1.00 80.50 161 THR A CA 1
ATOM 1298 C C . THR A 1 161 ? -5.000 1.391 -3.156 1.00 80.50 161 THR A C 1
ATOM 1300 O O . THR A 1 161 ? -5.238 2.599 -3.050 1.00 80.50 161 THR A O 1
ATOM 1303 N N . SER A 1 162 ? -5.571 0.634 -4.088 1.00 72.06 162 SER A N 1
ATOM 1304 C CA . SER A 1 162 ? -6.758 1.040 -4.827 1.00 72.06 162 SER A CA 1
ATOM 1305 C C . SER A 1 162 ? -7.981 0.373 -4.213 1.00 72.06 162 SER A C 1
ATOM 1307 O O . SER A 1 162 ? -8.341 -0.762 -4.517 1.00 72.06 162 SER A O 1
ATOM 1309 N N . ARG A 1 163 ? -8.631 1.087 -3.302 1.00 61.16 163 ARG A N 1
ATOM 1310 C CA . ARG A 1 163 ? -9.996 0.780 -2.869 1.00 61.16 163 ARG A CA 1
ATOM 1311 C C . ARG A 1 163 ? -10.951 1.776 -3.525 1.00 61.16 163 ARG A C 1
ATOM 1313 O O . ARG A 1 163 ? -10.696 2.999 -3.409 1.00 61.16 163 ARG A O 1
#

Organism: NCBI:txid116150

pLDDT: mean 82.68, std 11.06, range [48.5, 94.5]

Radius of gyration: 19.5 Å; chains: 1; bounding box: 47×33×52 Å